Protein AF-A0AAV1H721-F1 (afdb_monomer_lite)

Organism: Xyrichtys novacula (NCBI:txid13765)

Structure (mmCIF, N/CA/C/O backbone):
data_AF-A0AAV1H721-F1
#
_entry.id   AF-A0AAV1H721-F1
#
loop_
_atom_site.group_PDB
_atom_site.id
_atom_site.type_symbol
_atom_site.label_atom_id
_atom_site.label_alt_id
_atom_site.label_comp_id
_atom_site.label_asym_id
_atom_site.label_entity_id
_atom_site.label_seq_id
_atom_site.pdbx_PDB_ins_code
_atom_site.Cartn_x
_atom_site.Cartn_y
_atom_site.Cartn_z
_atom_site.occupancy
_atom_site.B_iso_or_equiv
_atom_site.auth_seq_id
_atom_site.auth_comp_id
_atom_site.auth_asym_id
_atom_site.auth_atom_id
_atom_site.pdbx_PDB_model_num
ATOM 1 N N . MET A 1 1 ? -22.149 6.297 -14.187 1.00 39.44 1 MET A N 1
ATOM 2 C CA . MET A 1 1 ? -21.113 5.289 -14.471 1.00 39.44 1 MET A CA 1
ATOM 3 C C . MET A 1 1 ? -19.940 6.099 -14.968 1.00 39.44 1 MET A C 1
ATOM 5 O O . MET A 1 1 ? -20.028 6.627 -16.066 1.00 39.44 1 MET A O 1
ATOM 9 N N . GLU A 1 2 ? -18.998 6.410 -14.080 1.00 47.78 2 GLU A N 1
ATOM 10 C CA . GLU A 1 2 ? -17.846 7.243 -14.433 1.00 47.78 2 GLU A CA 1
ATOM 11 C C . GLU A 1 2 ? -16.922 6.419 -15.327 1.00 47.78 2 GLU A C 1
ATOM 13 O O . GLU A 1 2 ? -16.579 5.281 -15.002 1.00 47.78 2 GLU A O 1
ATOM 18 N N . ASP A 1 3 ? -16.624 6.972 -16.497 1.00 49.34 3 ASP A N 1
ATOM 19 C CA . ASP A 1 3 ? -15.772 6.359 -17.502 1.00 49.34 3 ASP A CA 1
ATOM 20 C C . ASP A 1 3 ? -14.321 6.573 -17.066 1.00 49.34 3 ASP A C 1
ATOM 22 O O . ASP A 1 3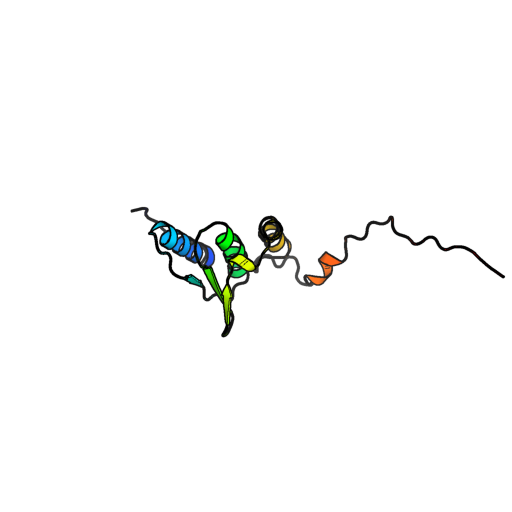 ? -13.733 7.632 -17.282 1.00 49.34 3 ASP A O 1
ATOM 26 N N . TYR A 1 4 ? -13.760 5.599 -16.348 1.00 53.94 4 TYR A N 1
ATOM 27 C CA . TYR A 1 4 ? -12.328 5.570 -16.072 1.00 53.94 4 TYR A CA 1
ATOM 28 C C . TYR A 1 4 ? -11.630 5.135 -17.362 1.00 53.94 4 TYR A C 1
ATOM 30 O O . TYR A 1 4 ? -11.286 3.968 -17.534 1.00 53.94 4 TYR A O 1
ATOM 38 N N . SER A 1 5 ? -11.462 6.063 -18.303 1.00 55.81 5 SER A N 1
ATOM 39 C CA . SER A 1 5 ? -10.658 5.848 -19.503 1.00 55.81 5 SER A CA 1
ATOM 40 C C . SER A 1 5 ? -9.184 5.794 -19.094 1.00 55.81 5 SER A C 1
ATOM 42 O O . SER A 1 5 ? -8.504 6.816 -19.000 1.00 55.81 5 SER A O 1
ATOM 44 N N . ILE A 1 6 ? -8.707 4.591 -18.780 1.00 57.12 6 ILE A N 1
ATOM 45 C CA . ILE A 1 6 ? -7.326 4.307 -18.386 1.00 57.12 6 ILE A CA 1
ATOM 46 C C . ILE A 1 6 ? -6.488 4.094 -19.652 1.00 57.12 6 ILE A C 1
ATOM 48 O O . ILE A 1 6 ? -6.009 2.998 -19.935 1.00 57.12 6 ILE A O 1
ATOM 52 N N . GLU A 1 7 ? -6.349 5.134 -20.469 1.00 53.94 7 GLU A N 1
ATOM 53 C CA . GLU A 1 7 ? -5.417 5.106 -21.593 1.00 53.94 7 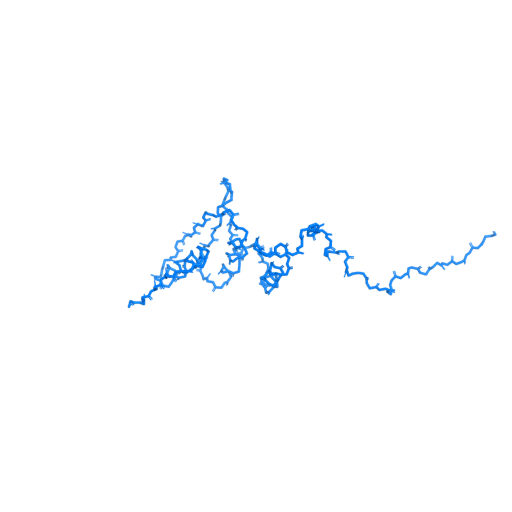GLU A CA 1
ATOM 54 C C . GLU A 1 7 ? -4.099 5.754 -21.146 1.00 53.94 7 GLU A C 1
ATOM 56 O O . GLU A 1 7 ? -4.071 6.914 -20.751 1.00 53.94 7 GLU A O 1
ATOM 61 N N . GLN A 1 8 ? -3.004 4.985 -21.191 1.00 61.00 8 GLN A N 1
ATOM 62 C CA . GLN A 1 8 ? -1.620 5.411 -20.898 1.00 61.00 8 GLN A CA 1
ATOM 63 C C . GLN A 1 8 ? -1.223 5.656 -19.423 1.00 61.00 8 GLN A C 1
ATOM 65 O O . GLN A 1 8 ? -0.147 6.201 -19.184 1.00 61.00 8 GLN A O 1
ATOM 70 N N . SER A 1 9 ? -2.005 5.224 -18.427 1.00 71.50 9 SER A N 1
ATOM 71 C CA . SER A 1 9 ? -1.547 5.255 -17.022 1.00 71.50 9 SER A CA 1
ATOM 72 C C . SER A 1 9 ? -0.543 4.145 -16.696 1.00 71.50 9 SER A C 1
ATOM 74 O O . SER A 1 9 ? -0.629 3.032 -17.216 1.00 71.50 9 SER A O 1
ATOM 76 N N . GLU A 1 10 ? 0.384 4.447 -15.789 1.00 81.00 10 GLU A N 1
ATOM 77 C CA . GLU A 1 10 ? 1.315 3.479 -15.207 1.00 81.00 10 GLU A CA 1
ATOM 78 C C . GLU A 1 10 ? 0.572 2.394 -14.412 1.00 81.00 10 GLU A C 1
ATOM 80 O O . GLU A 1 10 ? -0.481 2.648 -13.823 1.00 81.00 10 GLU A O 1
ATOM 85 N N . ALA A 1 11 ? 1.092 1.164 -14.419 1.00 85.00 11 ALA A N 1
ATOM 86 C CA . ALA A 1 11 ? 0.395 -0.006 -13.884 1.00 85.00 11 ALA A CA 1
ATOM 87 C C . ALA A 1 11 ? 0.020 0.123 -12.395 1.00 85.00 11 ALA A C 1
ATOM 89 O O . ALA A 1 11 ? -1.035 -0.364 -11.985 1.00 85.00 11 ALA A O 1
ATOM 90 N N . ASP A 1 12 ? 0.847 0.794 -11.594 1.00 84.69 12 ASP A N 1
ATOM 91 C CA . ASP A 1 12 ? 0.590 1.079 -10.182 1.00 84.69 12 ASP A CA 1
ATOM 92 C C . ASP A 1 12 ? -0.610 2.028 -9.995 1.00 84.69 12 ASP A C 1
ATOM 94 O O . ASP A 1 12 ? -1.490 1.781 -9.169 1.00 84.69 12 ASP A O 1
ATOM 98 N N . THR A 1 13 ? -0.715 3.053 -10.839 1.00 85.88 13 THR A N 1
ATOM 99 C CA . THR A 1 13 ? -1.810 4.021 -10.860 1.00 85.88 13 THR A CA 1
ATOM 100 C C . THR A 1 13 ? -3.123 3.311 -11.166 1.00 85.88 13 THR A C 1
ATOM 102 O O . THR A 1 13 ? -4.087 3.450 -10.415 1.00 85.88 13 THR A O 1
ATOM 105 N N . ILE A 1 14 ? -3.140 2.466 -12.204 1.00 88.62 14 ILE A N 1
ATOM 106 C CA . ILE A 1 14 ? -4.305 1.639 -12.566 1.00 88.62 14 ILE A CA 1
ATOM 107 C C . ILE A 1 14 ? -4.746 0.790 -11.374 1.00 88.62 14 ILE A C 1
ATOM 109 O O . ILE A 1 14 ? -5.929 0.723 -11.034 1.00 88.62 14 ILE A O 1
ATOM 113 N N . LEU A 1 15 ? -3.781 0.148 -10.722 1.00 91.44 15 LEU A N 1
ATOM 114 C CA . LEU A 1 15 ? -4.014 -0.776 -9.627 1.00 91.44 15 LEU A CA 1
ATOM 115 C C . LEU A 1 15 ? -4.671 -0.086 -8.421 1.00 91.44 15 LEU A C 1
ATOM 117 O O . LEU A 1 15 ? -5.637 -0.613 -7.857 1.00 91.44 15 LEU A O 1
ATOM 121 N N . PHE A 1 16 ? -4.231 1.123 -8.069 1.00 91.88 16 PHE A N 1
ATOM 122 C CA . PHE A 1 16 ? -4.857 1.891 -6.994 1.00 91.88 16 PHE A CA 1
ATOM 123 C C . PHE A 1 16 ? -6.168 2.571 -7.399 1.00 91.88 16 PHE A C 1
ATOM 125 O O . PHE A 1 16 ? -7.058 2.690 -6.555 1.00 91.88 16 PHE A O 1
ATOM 132 N N . THR A 1 17 ? -6.355 2.935 -8.672 1.00 90.56 17 THR A N 1
ATOM 133 C CA . THR A 1 17 ? -7.659 3.387 -9.185 1.00 90.56 17 THR A CA 1
ATOM 134 C C . THR A 1 17 ? -8.709 2.283 -9.057 1.00 90.56 17 THR A C 1
ATOM 136 O O . THR A 1 17 ? -9.797 2.528 -8.537 1.00 90.56 17 THR A O 1
ATOM 139 N N . VAL A 1 18 ? -8.372 1.046 -9.439 1.00 91.31 18 VAL A N 1
ATOM 140 C CA . VAL A 1 18 ? -9.260 -0.116 -9.267 1.00 91.31 18 VAL A CA 1
ATOM 141 C C . VAL A 1 18 ? -9.551 -0.363 -7.786 1.00 91.31 18 VAL A C 1
ATOM 143 O O . VAL A 1 18 ? -10.704 -0.585 -7.413 1.00 91.31 18 VAL A O 1
ATOM 146 N N . HIS A 1 19 ? -8.535 -0.278 -6.921 1.00 92.25 19 HIS A N 1
ATOM 147 C CA . HIS A 1 19 ? -8.730 -0.411 -5.479 1.00 92.25 19 HIS A CA 1
ATOM 148 C C . HIS A 1 19 ? -9.714 0.630 -4.923 1.00 92.25 19 HIS A C 1
ATOM 150 O O . HIS A 1 19 ? -10.645 0.273 -4.197 1.00 92.25 19 HIS A O 1
ATOM 156 N N . ALA A 1 20 ? -9.543 1.903 -5.287 1.00 91.88 20 ALA A N 1
ATOM 157 C CA . ALA A 1 20 ? -10.437 2.977 -4.874 1.00 91.88 20 ALA A CA 1
ATOM 158 C C . ALA A 1 20 ? -11.867 2.752 -5.385 1.00 91.88 20 ALA A C 1
ATOM 160 O O . ALA A 1 20 ? -12.814 2.871 -4.607 1.00 91.88 20 ALA A O 1
ATOM 161 N N . GLY A 1 21 ? -12.023 2.337 -6.647 1.00 92.94 21 GLY A N 1
ATOM 162 C CA . GLY A 1 21 ? -13.320 1.994 -7.232 1.00 92.94 21 GLY A CA 1
ATOM 163 C C . GLY A 1 21 ? -14.039 0.874 -6.472 1.00 92.94 21 GLY A C 1
ATOM 164 O O . GLY A 1 21 ? -15.225 1.000 -6.173 1.00 92.94 21 GLY A O 1
ATOM 165 N N . LEU A 1 22 ? -13.320 -0.179 -6.061 1.00 92.81 22 LEU A N 1
ATOM 166 C CA . LEU A 1 22 ? -13.879 -1.249 -5.221 1.00 92.81 22 LEU A CA 1
ATOM 167 C C . LEU A 1 22 ? -14.366 -0.723 -3.862 1.00 92.81 22 LEU A C 1
ATOM 169 O O . LEU A 1 22 ? -15.427 -1.119 -3.378 1.00 92.81 22 LEU A O 1
ATOM 173 N N . ARG A 1 23 ? -13.610 0.180 -3.226 1.00 92.19 23 ARG A N 1
ATOM 174 C CA . ARG A 1 23 ? -14.031 0.783 -1.950 1.00 92.19 23 ARG A CA 1
ATOM 175 C C . ARG A 1 23 ? -15.263 1.663 -2.122 1.00 92.19 23 ARG A C 1
ATOM 177 O O . ARG A 1 23 ? -16.189 1.564 -1.321 1.00 92.19 23 ARG A O 1
ATOM 184 N N . GLN A 1 24 ? -15.313 2.459 -3.186 1.00 92.44 24 GLN A N 1
ATOM 185 C CA . GLN A 1 24 ? -16.470 3.294 -3.510 1.00 92.44 24 GLN A CA 1
ATOM 186 C C . GLN A 1 24 ? -17.715 2.468 -3.851 1.00 92.44 24 GLN A C 1
ATOM 188 O O . GLN A 1 24 ? -18.820 2.857 -3.484 1.00 92.44 24 GLN A O 1
ATOM 193 N N . SER A 1 25 ? -17.553 1.296 -4.473 1.00 91.81 25 SER A N 1
ATOM 194 C CA . SER A 1 25 ? -18.663 0.373 -4.737 1.00 91.81 25 SER A CA 1
ATOM 195 C C . SER A 1 25 ? -19.166 -0.361 -3.483 1.00 91.81 25 SER A C 1
ATOM 197 O O . SER A 1 25 ? -20.050 -1.209 -3.588 1.00 91.81 25 SER A O 1
ATOM 199 N N . GLY A 1 26 ? -18.593 -0.084 -2.306 1.00 91.50 26 GLY A N 1
ATOM 200 C CA . GLY A 1 26 ? -18.990 -0.675 -1.028 1.00 91.50 26 GLY A CA 1
ATOM 201 C C . GLY A 1 26 ? -18.353 -2.032 -0.720 1.00 91.50 26 GLY A C 1
ATOM 202 O O . GLY A 1 26 ? -18.776 -2.696 0.227 1.00 91.50 26 GLY A O 1
ATOM 203 N N . TYR A 1 27 ? -17.338 -2.472 -1.476 1.00 93.44 27 TYR A N 1
ATOM 204 C CA . TYR A 1 27 ? -16.631 -3.711 -1.152 1.00 93.44 27 TYR A CA 1
ATOM 205 C C . TYR A 1 27 ? -15.796 -3.546 0.127 1.00 93.44 27 TYR A C 1
ATOM 207 O O . TYR A 1 27 ? -14.836 -2.772 0.183 1.00 93.44 27 TYR A O 1
ATOM 215 N N . SER A 1 28 ? -16.133 -4.323 1.157 1.00 90.81 28 SER A N 1
ATOM 216 C CA . SER A 1 28 ? -15.499 -4.278 2.483 1.00 90.81 28 SER A CA 1
ATOM 217 C C . SER A 1 28 ? -14.478 -5.392 2.733 1.00 90.81 28 SER A C 1
ATOM 219 O O . SER A 1 28 ? -13.784 -5.372 3.748 1.00 90.81 28 SER A O 1
ATOM 221 N N . GLY A 1 29 ? -14.350 -6.355 1.815 1.00 92.44 29 GLY A N 1
ATOM 222 C CA . GLY A 1 29 ? -13.425 -7.477 1.969 1.00 92.44 29 GLY A CA 1
ATOM 223 C C . GLY A 1 29 ? -11.945 -7.076 1.856 1.00 92.44 29 GLY A C 1
ATOM 224 O O . GLY A 1 29 ? -11.617 -5.940 1.481 1.00 92.44 29 GLY A O 1
ATOM 225 N N . PRO A 1 30 ? -11.023 -8.003 2.171 1.00 92.94 30 PRO A N 1
ATOM 226 C CA . PRO A 1 30 ? -9.601 -7.776 1.968 1.00 92.94 30 PRO A CA 1
ATOM 227 C C . PRO A 1 30 ? -9.281 -7.635 0.477 1.00 92.94 30 PRO A C 1
ATOM 229 O O . PRO A 1 30 ? -9.855 -8.331 -0.365 1.00 92.94 30 PRO A O 1
ATOM 232 N N . VAL A 1 31 ? -8.358 -6.727 0.162 1.00 94.50 31 VAL A N 1
ATOM 233 C CA . VAL A 1 31 ? -7.750 -6.582 -1.165 1.00 94.50 31 VAL A CA 1
ATOM 234 C C . VAL A 1 31 ? -6.270 -6.897 -1.023 1.00 94.50 31 VAL A C 1
ATOM 236 O O . VAL A 1 31 ? -5.586 -6.279 -0.208 1.00 94.50 31 VAL A O 1
ATOM 239 N N . VAL A 1 32 ? -5.788 -7.866 -1.799 1.00 93.62 32 VAL A N 1
ATOM 240 C CA . VAL A 1 32 ? -4.380 -8.268 -1.812 1.00 93.62 32 VAL A CA 1
ATOM 241 C C . VAL A 1 32 ? -3.779 -7.875 -3.151 1.00 93.62 32 VAL A C 1
ATOM 243 O O . VAL A 1 32 ? -4.234 -8.332 -4.196 1.00 93.62 32 VAL A O 1
ATOM 246 N N . ILE A 1 33 ? -2.758 -7.031 -3.101 1.00 93.12 33 ILE A N 1
ATOM 247 C CA . ILE A 1 33 ? -1.970 -6.615 -4.254 1.00 93.12 33 ILE A CA 1
ATOM 248 C C . ILE A 1 33 ? -0.737 -7.516 -4.336 1.00 93.12 33 ILE A C 1
ATOM 250 O O . ILE A 1 33 ? 0.008 -7.637 -3.364 1.00 93.12 33 ILE A O 1
ATOM 254 N N . ASP A 1 34 ? -0.520 -8.142 -5.490 1.00 91.25 34 ASP A N 1
ATOM 255 C CA . ASP A 1 34 ? 0.683 -8.926 -5.784 1.00 91.25 34 ASP A CA 1
ATOM 256 C C . ASP A 1 34 ? 1.588 -8.118 -6.717 1.00 91.25 34 ASP A C 1
ATOM 258 O O . ASP A 1 34 ? 1.354 -8.052 -7.923 1.00 91.25 34 ASP A O 1
ATOM 262 N N . ALA A 1 35 ? 2.577 -7.443 -6.131 1.00 86.06 35 ALA A N 1
ATOM 263 C CA . ALA A 1 35 ? 3.524 -6.604 -6.851 1.00 86.06 35 ALA A CA 1
ATOM 264 C C . ALA A 1 35 ? 4.915 -6.688 -6.208 1.00 86.06 35 ALA A C 1
ATOM 266 O O . ALA A 1 35 ? 5.067 -6.691 -4.982 1.00 86.06 35 ALA A O 1
ATOM 267 N N . ALA A 1 36 ? 5.946 -6.743 -7.050 1.00 82.62 36 ALA A N 1
ATOM 268 C CA . ALA A 1 36 ? 7.346 -6.711 -6.625 1.00 82.62 36 ALA A CA 1
ATOM 269 C C . ALA A 1 36 ? 7.953 -5.297 -6.666 1.00 82.62 36 ALA A C 1
ATOM 271 O O . ALA A 1 36 ? 9.057 -5.099 -6.164 1.00 82.62 36 ALA A O 1
ATOM 272 N N . ASP A 1 37 ? 7.235 -4.337 -7.249 1.00 84.44 37 ASP A N 1
ATOM 273 C CA . ASP A 1 37 ? 7.690 -2.967 -7.458 1.00 84.44 37 ASP A CA 1
ATOM 274 C C . ASP A 1 37 ? 7.638 -2.151 -6.163 1.00 84.44 37 ASP A C 1
ATOM 276 O O . ASP A 1 37 ? 6.600 -2.107 -5.503 1.00 84.44 37 ASP A O 1
ATOM 280 N N . THR A 1 38 ? 8.750 -1.492 -5.819 1.00 82.81 38 THR A N 1
ATOM 281 C CA . THR A 1 38 ? 8.890 -0.674 -4.604 1.00 82.81 38 THR A CA 1
ATOM 282 C C . THR A 1 38 ? 7.910 0.496 -4.588 1.00 82.81 38 THR A C 1
ATOM 284 O O . THR A 1 38 ? 7.409 0.843 -3.514 1.00 82.81 38 THR A O 1
ATOM 287 N N . ASP A 1 39 ? 7.587 1.051 -5.754 1.00 86.69 39 ASP A N 1
ATOM 288 C CA . ASP A 1 39 ? 6.680 2.191 -5.895 1.00 86.69 39 ASP A CA 1
ATOM 289 C C . ASP A 1 39 ? 5.276 1.800 -5.404 1.00 86.69 39 ASP A C 1
ATOM 291 O O . ASP A 1 39 ? 4.644 2.525 -4.628 1.00 86.69 39 ASP A O 1
ATOM 295 N N . VAL A 1 40 ? 4.864 0.556 -5.682 1.00 89.06 40 VAL A N 1
ATOM 296 C CA . VAL A 1 40 ? 3.611 -0.029 -5.183 1.00 89.06 40 VAL A CA 1
ATOM 297 C C . VAL A 1 40 ? 3.625 -0.214 -3.662 1.00 89.06 40 VAL A C 1
ATOM 299 O O . VAL A 1 40 ? 2.596 0.003 -3.021 1.00 89.06 40 VAL A O 1
ATOM 302 N N . TYR A 1 41 ? 4.759 -0.567 -3.042 1.00 87.94 41 TYR A N 1
ATOM 303 C CA . TYR A 1 41 ? 4.840 -0.680 -1.573 1.00 87.94 41 TYR A CA 1
ATOM 304 C C . TYR A 1 41 ? 4.648 0.680 -0.899 1.00 87.94 41 TYR A C 1
ATOM 306 O O . TYR A 1 41 ? 3.898 0.787 0.077 1.00 87.94 41 TYR A O 1
ATOM 314 N N . VAL A 1 42 ? 5.312 1.715 -1.421 1.00 87.88 42 VAL A N 1
ATOM 315 C CA . VAL A 1 42 ? 5.199 3.081 -0.897 1.00 87.88 42 VAL A CA 1
ATOM 316 C C . VAL A 1 42 ? 3.768 3.582 -1.076 1.00 87.88 42 VAL A C 1
ATOM 318 O O . VAL A 1 42 ? 3.138 3.977 -0.094 1.00 87.88 42 VAL A O 1
ATOM 321 N N . ALA A 1 43 ? 3.210 3.473 -2.280 1.00 90.44 43 ALA A N 1
ATOM 322 C CA . ALA A 1 43 ? 1.846 3.903 -2.559 1.00 90.44 43 ALA A CA 1
ATOM 323 C C . ALA A 1 43 ? 0.805 3.152 -1.708 1.00 90.44 43 ALA A C 1
ATOM 325 O O . ALA A 1 43 ? -0.035 3.789 -1.073 1.00 90.44 43 ALA A O 1
ATOM 326 N N . ALA A 1 44 ? 0.891 1.822 -1.593 1.00 91.56 44 ALA A N 1
ATOM 327 C CA . ALA A 1 44 ? -0.051 1.033 -0.794 1.00 91.56 44 ALA A CA 1
ATOM 328 C C . ALA A 1 44 ? -0.008 1.393 0.696 1.00 91.56 44 ALA A C 1
ATOM 330 O O . ALA A 1 44 ? -1.055 1.453 1.345 1.00 91.56 44 ALA A O 1
ATOM 331 N N . SER A 1 45 ? 1.183 1.655 1.243 1.00 90.00 45 SER A N 1
ATOM 332 C CA . SER A 1 45 ? 1.328 2.048 2.648 1.00 90.00 45 SER A CA 1
ATOM 333 C C . SER A 1 45 ? 0.609 3.367 2.952 1.00 90.00 45 SER A C 1
ATOM 335 O O . SER A 1 45 ? -0.131 3.441 3.931 1.00 90.00 45 SER A O 1
ATOM 337 N N . VAL A 1 46 ? 0.710 4.357 2.060 1.00 90.31 46 VAL A N 1
ATOM 338 C CA . VAL A 1 46 ? 0.010 5.644 2.190 1.00 90.31 46 VAL A CA 1
ATOM 339 C C . VAL A 1 46 ? -1.491 5.488 1.940 1.00 90.31 46 VAL A C 1
ATOM 341 O O . VAL A 1 46 ? -2.310 5.925 2.745 1.00 90.31 46 VAL A O 1
ATOM 344 N N . ILE A 1 47 ? -1.882 4.810 0.859 1.00 91.12 47 ILE A N 1
ATOM 345 C CA . ILE A 1 47 ? -3.290 4.647 0.467 1.00 91.12 47 ILE A CA 1
ATOM 346 C C . ILE A 1 47 ? -4.090 3.886 1.527 1.00 91.12 47 ILE A C 1
ATOM 348 O O . ILE A 1 47 ? -5.253 4.209 1.761 1.00 91.12 47 ILE A O 1
ATOM 352 N N . SER A 1 48 ? -3.468 2.936 2.227 1.00 92.00 48 SER A N 1
ATOM 353 C CA . SER A 1 48 ? -4.106 2.200 3.326 1.00 92.00 48 SER A CA 1
ATOM 354 C C . SER A 1 48 ? -4.447 3.047 4.560 1.00 92.00 48 SER A C 1
ATOM 356 O O . SER A 1 48 ? -5.207 2.594 5.418 1.00 92.00 48 SER A O 1
ATOM 358 N N . GLN A 1 49 ? -3.885 4.254 4.672 1.00 89.38 49 GLN A N 1
ATOM 359 C CA . GLN A 1 49 ? -4.267 5.232 5.692 1.00 89.38 49 GLN A CA 1
ATOM 360 C C . GLN A 1 49 ? -5.395 6.152 5.205 1.00 89.38 49 GLN A C 1
ATOM 362 O O . GLN A 1 49 ? -6.177 6.643 6.013 1.00 89.38 49 GLN A O 1
ATOM 367 N N . LEU A 1 50 ? -5.495 6.374 3.889 1.00 88.81 50 LEU A N 1
ATOM 368 C CA . LEU A 1 50 ? -6.464 7.290 3.278 1.00 88.81 50 LEU A CA 1
ATOM 369 C C . LEU A 1 50 ? -7.813 6.632 2.985 1.00 88.81 50 LEU A C 1
ATOM 371 O O . LEU A 1 50 ? -8.855 7.278 3.093 1.00 88.81 50 LEU A O 1
ATOM 375 N N . LEU A 1 51 ? -7.801 5.362 2.577 1.00 89.31 51 LEU A N 1
ATOM 376 C CA . LEU A 1 51 ? -9.004 4.625 2.213 1.00 89.31 51 LEU A CA 1
ATOM 377 C C . LEU A 1 51 ? -9.363 3.595 3.288 1.00 89.31 51 LEU A C 1
ATOM 379 O O . LEU A 1 51 ? -8.490 2.867 3.764 1.00 89.31 51 LEU A O 1
ATOM 383 N N . PRO A 1 52 ? -10.653 3.475 3.648 1.00 86.06 52 PRO A N 1
ATOM 384 C CA . PRO A 1 52 ? -11.089 2.469 4.598 1.00 86.06 52 PRO A CA 1
ATOM 385 C C . PRO A 1 52 ? -10.989 1.060 4.000 1.00 86.06 52 PRO A C 1
ATOM 387 O O . PRO A 1 52 ? -11.229 0.837 2.811 1.00 86.06 52 PRO A O 1
ATOM 390 N N . GLY A 1 53 ? -10.708 0.084 4.861 1.00 88.50 53 GLY A N 1
ATOM 391 C CA . GLY A 1 53 ? -10.707 -1.338 4.525 1.00 88.50 53 GLY A CA 1
ATOM 392 C C . GLY A 1 53 ? -9.326 -1.987 4.589 1.00 88.50 53 GLY A C 1
ATOM 393 O O . GLY A 1 53 ? -8.299 -1.342 4.763 1.00 88.50 53 GLY A O 1
ATOM 394 N N . MET A 1 54 ? -9.311 -3.313 4.467 1.00 92.56 54 MET A N 1
ATOM 395 C CA . MET A 1 54 ? -8.087 -4.100 4.592 1.00 92.56 54 MET A CA 1
ATOM 396 C C . MET A 1 54 ? -7.342 -4.159 3.254 1.00 92.56 54 MET A C 1
ATOM 398 O O . MET A 1 54 ? -7.784 -4.845 2.329 1.00 92.56 54 MET A O 1
ATOM 402 N N . LEU A 1 55 ? -6.239 -3.416 3.155 1.00 94.06 55 LEU A N 1
ATOM 403 C CA . LEU A 1 55 ? -5.301 -3.466 2.035 1.00 94.06 55 LEU A CA 1
ATOM 404 C C . LEU A 1 55 ? -4.041 -4.227 2.446 1.00 94.06 55 LEU A C 1
ATOM 406 O O . LEU A 1 55 ? -3.419 -3.899 3.461 1.00 94.06 55 LEU A O 1
ATOM 410 N N . CYS A 1 56 ? -3.674 -5.229 1.654 1.00 93.19 56 CYS A N 1
ATOM 411 C CA . CYS A 1 56 ? -2.509 -6.061 1.899 1.00 93.19 56 CYS A CA 1
ATOM 412 C C . CYS A 1 56 ? -1.606 -6.145 0.669 1.00 93.19 56 CYS A C 1
ATOM 414 O O . CYS A 1 56 ? -2.084 -6.157 -0.465 1.00 93.19 56 CYS A O 1
ATOM 416 N N . LEU A 1 57 ? -0.307 -6.308 0.908 1.00 91.56 57 LEU A N 1
ATOM 417 C CA . LEU A 1 57 ? 0.687 -6.616 -0.116 1.00 91.56 57 LEU A CA 1
ATOM 418 C C . LEU A 1 57 ? 1.144 -8.059 0.032 1.00 91.56 57 LEU A C 1
ATOM 420 O O . LEU A 1 57 ? 1.495 -8.503 1.129 1.00 91.56 57 LEU A O 1
ATOM 424 N N . LYS A 1 58 ? 1.181 -8.789 -1.075 1.00 89.94 58 LYS A N 1
ATOM 425 C CA . LYS A 1 58 ? 1.817 -10.096 -1.126 1.00 89.94 58 LYS A CA 1
ATOM 426 C C . LYS A 1 58 ? 3.309 -9.912 -1.368 1.00 89.94 58 LYS A C 1
ATOM 428 O O . LYS A 1 58 ? 3.727 -9.324 -2.358 1.00 89.94 58 LYS A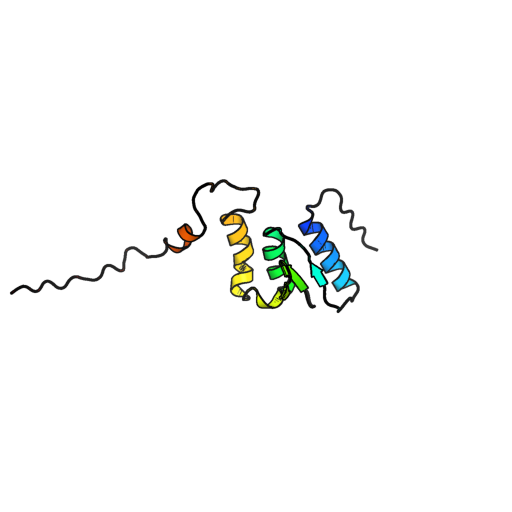 O 1
ATOM 433 N N . ARG A 1 59 ? 4.111 -10.451 -0.453 1.00 82.44 59 ARG A N 1
ATOM 434 C CA . ARG A 1 59 ? 5.569 -10.470 -0.538 1.00 82.44 59 ARG A CA 1
ATOM 435 C C . ARG A 1 59 ? 6.039 -11.904 -0.368 1.00 82.44 59 ARG A C 1
ATOM 437 O O . ARG A 1 59 ? 5.952 -12.479 0.716 1.00 82.44 59 ARG A O 1
ATOM 444 N N . ASN A 1 60 ? 6.559 -12.497 -1.439 1.00 80.25 60 ASN A N 1
ATOM 445 C CA . ASN A 1 60 ? 6.919 -13.915 -1.473 1.00 80.25 60 ASN A CA 1
ATOM 446 C C . ASN A 1 60 ? 5.724 -14.815 -1.082 1.00 80.25 60 ASN A C 1
ATOM 448 O O . ASN A 1 60 ? 4.717 -14.859 -1.787 1.00 80.25 60 ASN A O 1
ATOM 452 N N . LYS A 1 61 ? 5.844 -15.545 0.037 1.00 79.81 61 LYS A N 1
ATOM 453 C CA . LYS A 1 61 ? 4.804 -16.427 0.593 1.00 79.81 61 LYS A CA 1
ATOM 454 C C . LYS A 1 61 ? 3.974 -15.762 1.697 1.00 79.81 61 LYS A C 1
ATOM 456 O O . LYS A 1 61 ? 3.082 -16.404 2.240 1.00 79.81 61 LYS A O 1
ATOM 461 N N . GLU A 1 62 ? 4.268 -14.511 2.034 1.00 82.88 62 GLU A N 1
ATOM 462 C CA . GLU A 1 62 ? 3.632 -13.788 3.130 1.00 82.88 62 GLU A CA 1
ATOM 463 C C . GLU A 1 62 ? 2.732 -12.671 2.603 1.00 82.88 62 GLU A C 1
ATOM 465 O O . GLU A 1 62 ? 2.922 -12.142 1.508 1.00 82.88 62 GLU A O 1
ATOM 470 N N . THR A 1 63 ? 1.721 -12.328 3.394 1.00 88.75 63 THR A N 1
ATOM 471 C CA . THR A 1 63 ? 0.812 -11.213 3.125 1.00 88.75 63 THR A CA 1
ATOM 472 C C . THR A 1 63 ? 0.959 -10.208 4.255 1.00 88.75 63 THR A C 1
ATOM 474 O O . THR A 1 63 ? 0.777 -10.555 5.420 1.00 88.75 63 THR A O 1
ATOM 477 N N . VAL A 1 64 ? 1.314 -8.976 3.911 1.00 89.06 64 VAL A N 1
ATOM 478 C CA . VAL A 1 64 ? 1.592 -7.900 4.862 1.00 89.06 64 VAL A CA 1
ATOM 479 C C . VAL A 1 64 ? 0.437 -6.908 4.839 1.00 89.06 64 VAL A C 1
ATOM 481 O O . VAL A 1 64 ? 0.050 -6.437 3.772 1.00 89.06 64 VAL A O 1
ATOM 484 N N . LEU A 1 65 ? -0.108 -6.588 6.013 1.00 90.75 65 LEU A N 1
ATOM 485 C CA . LEU A 1 65 ? -1.140 -5.564 6.169 1.00 90.75 65 LEU A CA 1
ATOM 486 C C . LEU A 1 65 ? -0.518 -4.165 6.058 1.00 90.75 65 LEU A C 1
ATOM 488 O O . LEU A 1 65 ? 0.377 -3.829 6.832 1.00 90.75 65 LEU A O 1
ATOM 492 N N . CYS A 1 66 ? -1.027 -3.334 5.148 1.00 90.50 66 CYS A N 1
ATOM 493 C CA . CYS A 1 66 ? -0.434 -2.026 4.852 1.00 90.50 66 CYS A CA 1
ATOM 494 C C . CYS A 1 66 ? -0.663 -0.978 5.948 1.00 90.50 66 CYS A C 1
ATOM 496 O O . CYS A 1 66 ? 0.227 -0.173 6.213 1.00 90.50 66 CYS A O 1
ATOM 498 N N . HIS A 1 67 ? -1.811 -1.031 6.631 1.00 85.44 67 HIS A N 1
ATOM 499 C CA . HIS A 1 67 ? -2.246 -0.001 7.586 1.00 85.44 67 HIS A CA 1
ATOM 500 C C . HIS A 1 67 ? -1.288 0.190 8.781 1.00 85.44 67 HIS A C 1
ATOM 502 O O . HIS A 1 67 ? -1.290 1.239 9.412 1.00 85.44 67 HIS A O 1
ATOM 508 N N . GLY A 1 68 ? -0.447 -0.806 9.084 1.00 82.56 68 GLY A N 1
ATOM 509 C CA . GLY A 1 68 ? 0.558 -0.742 10.152 1.00 82.56 68 GLY A CA 1
ATOM 510 C C . GLY A 1 68 ? 2.000 -0.567 9.671 1.00 82.56 68 GLY A C 1
ATOM 511 O O . GLY A 1 68 ? 2.917 -0.654 10.481 1.00 82.56 68 GLY A O 1
ATOM 512 N N . MET A 1 69 ? 2.230 -0.380 8.368 1.00 85.88 69 MET A N 1
ATOM 513 C CA . MET A 1 69 ? 3.591 -0.288 7.824 1.00 85.88 69 MET A CA 1
ATOM 514 C C . MET A 1 69 ? 4.264 1.054 8.114 1.00 85.88 69 MET A C 1
ATOM 516 O O . MET A 1 69 ? 5.491 1.116 8.156 1.00 85.88 69 MET A O 1
ATOM 520 N N . LEU A 1 70 ? 3.480 2.116 8.299 1.00 85.56 70 LEU A N 1
ATOM 521 C CA . LEU A 1 70 ? 3.964 3.467 8.561 1.00 85.56 70 LEU A CA 1
ATOM 522 C C . LEU A 1 70 ? 3.184 4.081 9.716 1.00 85.56 70 LEU A C 1
ATOM 524 O O . LEU A 1 70 ? 1.978 3.868 9.832 1.00 85.56 70 LEU A O 1
ATOM 528 N N . THR A 1 71 ? 3.866 4.888 10.526 1.00 85.50 71 THR A N 1
ATOM 529 C CA . THR A 1 71 ? 3.176 5.839 11.402 1.00 85.50 71 THR A CA 1
ATOM 530 C C . THR A 1 71 ? 2.588 6.975 10.562 1.00 85.50 71 THR A C 1
ATOM 532 O O . THR A 1 71 ? 2.944 7.149 9.390 1.00 85.50 71 THR A O 1
ATOM 535 N N . GLU A 1 72 ? 1.687 7.761 11.144 1.00 80.12 72 GLU A N 1
ATOM 536 C CA . GLU A 1 72 ? 1.089 8.920 10.474 1.00 80.12 72 GLU A CA 1
ATOM 537 C C . GLU A 1 72 ? 2.162 9.938 10.047 1.00 80.12 72 GLU A C 1
ATOM 539 O O . GLU A 1 72 ? 2.157 10.429 8.918 1.00 80.12 72 GLU A O 1
ATOM 544 N N . GLU A 1 73 ? 3.160 10.183 10.900 1.00 84.50 73 GLU A N 1
ATOM 545 C CA . GLU A 1 73 ? 4.267 11.096 10.598 1.00 84.50 73 GLU A CA 1
ATOM 546 C C . GLU A 1 73 ? 5.143 10.567 9.456 1.00 84.50 73 GLU A C 1
ATOM 548 O O . GLU A 1 73 ? 5.594 11.326 8.593 1.00 84.50 73 GLU A O 1
ATOM 553 N N . MET A 1 74 ? 5.374 9.250 9.422 1.00 84.50 74 MET A N 1
ATOM 554 C CA . MET A 1 74 ? 6.149 8.619 8.355 1.00 84.50 74 MET A CA 1
ATOM 555 C C . MET A 1 74 ? 5.415 8.689 7.015 1.00 84.50 74 MET A C 1
ATOM 557 O O . MET A 1 74 ? 6.056 8.950 5.998 1.00 84.50 74 MET A O 1
ATOM 561 N N . ALA A 1 75 ? 4.090 8.526 6.994 1.00 82.31 75 ALA A N 1
ATOM 562 C CA . ALA A 1 75 ? 3.299 8.594 5.766 1.00 82.31 75 ALA A CA 1
ATOM 563 C C . ALA A 1 75 ? 3.354 9.969 5.085 1.00 82.31 75 ALA A C 1
ATOM 565 O O . ALA A 1 75 ? 3.374 10.044 3.857 1.00 82.31 75 ALA A O 1
ATOM 566 N N . GLN A 1 76 ? 3.475 11.052 5.858 1.00 81.69 76 GLN A N 1
ATOM 567 C CA . GLN A 1 76 ? 3.620 12.405 5.309 1.00 81.69 76 GLN A CA 1
ATOM 568 C C . GLN A 1 76 ? 4.950 12.608 4.568 1.00 81.69 76 GLN A C 1
ATOM 570 O O . GLN A 1 76 ? 5.017 13.362 3.597 1.00 81.69 76 GLN A O 1
ATOM 575 N N . CYS A 1 77 ? 6.014 11.932 5.009 1.00 84.94 77 CYS A N 1
ATOM 576 C CA . CYS A 1 77 ? 7.361 12.134 4.474 1.00 84.94 77 CYS A CA 1
ATOM 577 C C . CYS A 1 77 ? 7.806 11.036 3.498 1.00 84.94 77 CYS A C 1
ATOM 579 O O . CYS A 1 77 ? 8.719 11.268 2.707 1.00 84.94 77 CYS A O 1
ATOM 581 N N . VAL A 1 78 ? 7.197 9.843 3.539 1.00 85.38 78 VAL A N 1
ATOM 582 C CA . VAL A 1 78 ? 7.683 8.659 2.808 1.00 85.38 78 VAL A CA 1
ATOM 583 C C . VAL A 1 78 ? 7.685 8.863 1.295 1.00 85.38 78 VAL A C 1
ATOM 585 O O . VAL A 1 78 ? 8.644 8.474 0.638 1.00 85.38 78 VAL A O 1
ATOM 588 N N . VAL A 1 79 ? 6.664 9.530 0.747 1.00 84.69 79 VAL A N 1
ATOM 589 C CA . VAL A 1 79 ? 6.558 9.797 -0.697 1.00 84.69 79 VAL A CA 1
ATOM 590 C C . VAL A 1 79 ? 7.681 10.726 -1.135 1.00 84.69 79 VAL A C 1
ATOM 592 O O . VAL A 1 79 ? 8.385 10.452 -2.101 1.00 84.69 79 VAL A O 1
ATOM 595 N N . GLN A 1 80 ? 7.908 11.801 -0.378 1.00 82.88 80 GLN A N 1
ATOM 596 C CA . GLN A 1 80 ? 8.991 12.739 -0.661 1.00 82.88 80 GLN A CA 1
ATOM 597 C C . GLN A 1 80 ? 10.350 12.046 -0.550 1.00 82.88 80 GLN A C 1
ATOM 599 O O . GLN A 1 80 ? 11.185 12.188 -1.439 1.00 82.88 80 GLN A O 1
ATOM 604 N N . LEU A 1 81 ? 10.566 11.263 0.511 1.00 83.31 81 LEU A N 1
ATOM 605 C CA . LEU A 1 81 ? 11.796 10.501 0.715 1.00 83.31 81 LEU A CA 1
ATOM 606 C C . LEU A 1 81 ? 12.050 9.518 -0.434 1.00 83.31 81 LEU A C 1
ATOM 608 O O . LEU A 1 81 ? 13.184 9.402 -0.897 1.00 83.31 81 LEU A O 1
ATOM 612 N N . HIS A 1 82 ? 11.011 8.835 -0.908 1.00 83.31 82 HIS A N 1
ATOM 613 C CA . HIS A 1 82 ? 11.087 7.923 -2.045 1.00 83.31 82 HIS A CA 1
ATOM 614 C C . HIS A 1 82 ? 11.490 8.663 -3.326 1.00 83.31 82 HIS A C 1
ATOM 616 O O . HIS A 1 82 ? 12.501 8.322 -3.938 1.00 83.31 82 HIS A O 1
ATOM 622 N N . CYS A 1 83 ? 10.825 9.780 -3.638 1.00 80.38 83 CYS A N 1
ATOM 623 C CA . CYS A 1 83 ? 11.188 10.641 -4.767 1.00 80.38 83 CYS A CA 1
ATOM 624 C C . CYS A 1 83 ? 12.633 11.169 -4.678 1.00 80.38 83 CYS A C 1
ATOM 626 O O . CYS A 1 83 ? 13.338 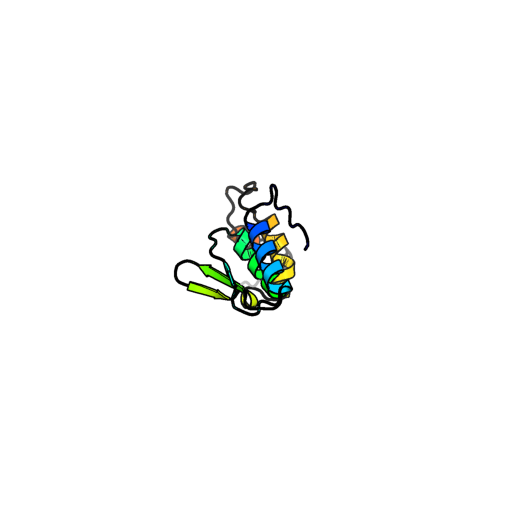11.215 -5.685 1.00 80.38 83 CYS A O 1
ATOM 628 N N . PHE A 1 84 ? 13.096 11.555 -3.481 1.00 77.56 84 PHE A N 1
ATOM 629 C CA . PHE A 1 84 ? 14.456 12.066 -3.261 1.00 77.56 84 PHE A CA 1
ATOM 630 C C . PHE A 1 84 ? 15.535 10.980 -3.326 1.00 77.56 84 PHE A C 1
ATOM 632 O O . PHE A 1 84 ? 16.653 11.259 -3.757 1.00 77.56 84 PHE A O 1
ATOM 639 N N . THR A 1 85 ? 15.236 9.766 -2.857 1.00 74.31 85 THR A N 1
ATOM 640 C CA . THR A 1 85 ? 16.204 8.653 -2.813 1.00 74.31 85 THR A CA 1
ATOM 641 C C . THR A 1 85 ? 16.203 7.795 -4.077 1.00 74.31 85 THR A C 1
ATOM 643 O O . THR A 1 85 ? 17.089 6.951 -4.224 1.00 74.31 85 THR A O 1
ATOM 646 N N . GLY A 1 86 ? 15.278 8.076 -4.995 1.00 60.53 86 GLY A N 1
ATOM 647 C CA . GLY A 1 86 ? 15.147 7.456 -6.305 1.00 60.53 86 GLY A CA 1
ATOM 648 C C . GLY A 1 86 ? 13.953 6.506 -6.366 1.00 60.53 86 GLY A C 1
ATOM 649 O O . GLY A 1 86 ? 14.015 5.414 -5.805 1.00 60.53 86 GLY A O 1
ATOM 650 N N . CYS A 1 87 ? 12.917 6.920 -7.110 1.00 61.53 87 CYS A N 1
ATOM 651 C CA . CYS A 1 87 ? 12.097 6.009 -7.920 1.00 61.53 87 CYS A CA 1
ATOM 652 C C . CYS A 1 87 ? 13.021 5.290 -8.909 1.00 61.53 87 CYS A C 1
ATOM 654 O O . CYS A 1 87 ? 14.003 5.890 -9.363 1.00 61.53 87 CYS A O 1
ATOM 656 N N . ASP A 1 88 ? 12.690 4.057 -9.288 1.00 55.09 88 ASP A N 1
ATOM 657 C CA . ASP A 1 88 ? 13.520 3.178 -10.131 1.00 55.09 88 ASP A CA 1
ATOM 658 C C . ASP A 1 88 ? 13.995 3.837 -11.454 1.00 55.09 88 ASP A C 1
ATOM 660 O O . ASP A 1 88 ? 15.019 3.456 -12.020 1.00 55.09 88 ASP A O 1
ATOM 664 N N . ALA A 1 89 ? 13.322 4.901 -11.915 1.00 48.12 89 ALA A N 1
ATOM 665 C CA . ALA A 1 89 ? 13.658 5.660 -13.123 1.00 48.12 89 ALA A CA 1
ATOM 666 C C . ALA A 1 89 ? 14.655 6.834 -12.949 1.00 48.12 89 ALA A C 1
ATOM 668 O O . ALA A 1 89 ? 15.228 7.289 -13.938 1.00 48.12 89 ALA A O 1
ATOM 669 N N . ASN A 1 90 ? 14.917 7.327 -11.732 1.00 43.66 90 ASN A N 1
ATOM 670 C CA . ASN A 1 90 ? 15.851 8.439 -11.486 1.00 43.66 90 ASN A CA 1
ATOM 671 C C . ASN A 1 90 ? 17.102 7.959 -10.745 1.00 43.66 90 ASN A C 1
ATOM 673 O O . ASN A 1 90 ? 17.453 8.429 -9.661 1.00 43.66 90 ASN A O 1
ATOM 677 N N . SER A 1 91 ? 17.849 7.056 -11.378 1.00 41.34 91 SER A N 1
ATOM 678 C CA . SER A 1 91 ? 19.193 6.679 -10.944 1.00 41.34 91 SER A CA 1
ATOM 679 C C . SER A 1 91 ? 20.227 7.791 -11.226 1.00 41.34 91 SER A C 1
ATOM 681 O O . SER A 1 91 ? 21.274 7.552 -11.821 1.00 41.34 91 SER A O 1
ATOM 683 N N . GLY A 1 92 ? 19.977 9.025 -10.778 1.00 39.28 92 GLY A N 1
ATOM 684 C CA . GLY A 1 92 ? 21.017 10.058 -10.649 1.00 39.28 92 GLY A CA 1
ATOM 685 C C . GLY A 1 92 ? 21.994 9.771 -9.497 1.00 39.28 92 GLY A C 1
ATOM 686 O O . GLY A 1 92 ? 23.002 10.454 -9.342 1.00 39.28 92 GLY A O 1
ATOM 687 N N . PHE A 1 93 ? 21.705 8.743 -8.692 1.00 42.62 93 PHE A N 1
ATOM 688 C CA . PHE A 1 93 ? 22.474 8.323 -7.523 1.00 42.62 93 PHE A CA 1
ATOM 689 C C . PHE A 1 93 ? 23.063 6.912 -7.668 1.00 42.62 93 PHE A C 1
ATOM 691 O O . PHE A 1 93 ? 23.181 6.170 -6.690 1.00 42.62 93 PHE A O 1
ATOM 698 N N . TYR A 1 94 ? 23.479 6.533 -8.882 1.00 35.00 94 TYR A N 1
ATOM 699 C CA . TYR A 1 94 ? 24.330 5.356 -9.067 1.00 35.00 94 TYR A CA 1
ATOM 700 C C . TYR A 1 94 ? 25.599 5.522 -8.209 1.00 35.00 94 TYR A C 1
ATOM 702 O O . TYR A 1 94 ? 26.488 6.311 -8.525 1.00 35.00 94 TYR A O 1
ATOM 710 N N . GLY A 1 95 ? 25.657 4.816 -7.075 1.00 40.72 95 GLY A N 1
ATOM 711 C CA . GLY A 1 95 ? 26.858 4.704 -6.245 1.00 40.72 95 GLY A CA 1
ATOM 712 C C . GLY A 1 95 ? 26.777 5.185 -4.794 1.00 40.72 95 GLY A C 1
ATOM 713 O O . GLY A 1 95 ? 27.772 5.030 -4.087 1.00 40.72 95 GLY A O 1
ATOM 714 N N . LYS A 1 96 ? 25.652 5.713 -4.287 1.00 44.72 96 LYS A N 1
ATOM 715 C CA . LYS A 1 96 ? 25.518 5.928 -2.828 1.00 44.72 96 LYS A CA 1
ATOM 716 C C . LYS A 1 96 ? 24.247 5.302 -2.282 1.00 44.72 96 LYS A C 1
ATOM 718 O O . LYS A 1 96 ? 23.161 5.850 -2.399 1.00 44.72 96 LYS A O 1
ATOM 723 N N . GLY A 1 97 ? 24.415 4.142 -1.652 1.00 40.44 97 GLY A N 1
ATOM 724 C CA . GLY A 1 97 ? 23.343 3.458 -0.942 1.00 40.44 97 GLY A CA 1
ATOM 725 C C . GLY A 1 97 ? 22.698 4.332 0.140 1.00 40.44 97 GLY A C 1
ATOM 726 O O . GLY A 1 97 ? 23.319 5.254 0.690 1.00 40.44 97 GLY A O 1
ATOM 727 N N . LYS A 1 98 ? 21.448 3.982 0.467 1.00 48.56 98 LYS A N 1
ATOM 728 C CA . LYS A 1 98 ? 20.574 4.624 1.467 1.00 48.56 98 LYS A CA 1
ATOM 729 C C . LYS A 1 98 ? 21.248 4.837 2.840 1.00 48.56 98 LYS A C 1
ATOM 731 O O . LYS A 1 98 ? 20.912 5.775 3.548 1.00 48.56 98 LYS A O 1
ATOM 736 N N . SER A 1 99 ? 22.301 4.083 3.166 1.00 44.84 99 SER A N 1
ATOM 737 C CA . SER A 1 99 ? 23.127 4.238 4.378 1.00 44.84 99 SER A CA 1
ATOM 738 C C . SER A 1 99 ? 23.952 5.537 4.458 1.00 44.84 99 SER A C 1
ATOM 740 O O . SER A 1 99 ? 24.581 5.804 5.482 1.00 44.84 99 SER A O 1
ATOM 742 N N . SER A 1 100 ? 24.023 6.326 3.382 1.00 43.72 100 SER A N 1
ATOM 743 C CA . SER A 1 100 ? 24.828 7.556 3.335 1.00 43.72 100 SER A CA 1
ATOM 744 C C . SER A 1 100 ? 24.067 8.823 3.743 1.00 43.72 100 SER A C 1
ATOM 746 O O . SER A 1 100 ? 24.706 9.816 4.097 1.00 43.72 100 SER A O 1
ATOM 748 N N . VAL A 1 101 ? 22.729 8.787 3.755 1.00 46.06 101 VAL A N 1
ATOM 749 C CA . VAL A 1 101 ? 21.881 9.932 4.135 1.00 46.06 101 VAL A CA 1
ATOM 750 C C . VAL A 1 101 ? 21.727 10.043 5.659 1.00 46.06 101 VAL A C 1
ATOM 752 O O . VAL A 1 101 ? 21.728 11.152 6.188 1.00 46.06 101 VAL A O 1
ATOM 755 N N . GLU A 1 102 ? 21.760 8.923 6.387 1.00 43.38 102 GLU A N 1
ATOM 756 C CA . GLU A 1 102 ? 21.684 8.894 7.861 1.00 43.38 102 GLU A CA 1
ATOM 757 C C . GLU A 1 102 ? 22.889 9.572 8.556 1.00 43.38 102 GLU A C 1
ATOM 759 O O . GLU A 1 102 ? 22.823 9.952 9.721 1.00 43.38 102 GLU A O 1
ATOM 764 N N . LYS A 1 103 ? 24.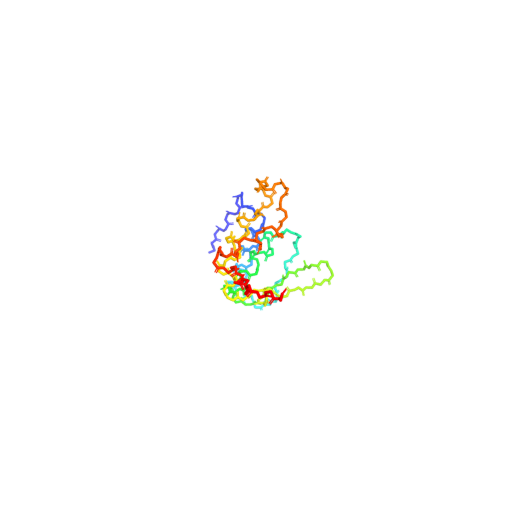021 9.752 7.856 1.00 40.44 103 LYS A N 1
ATOM 765 C CA . LYS A 1 103 ? 25.277 10.255 8.454 1.00 40.44 103 LYS A CA 1
ATOM 766 C C . LYS A 1 103 ? 25.499 11.766 8.351 1.00 40.44 103 LYS A C 1
ATOM 768 O O . LYS A 1 103 ? 26.551 12.245 8.768 1.00 40.44 103 LYS A O 1
ATOM 773 N N . ARG A 1 104 ? 24.546 12.549 7.831 1.00 40.19 104 ARG A N 1
ATOM 774 C CA . ARG A 1 104 ? 24.678 14.020 7.741 1.00 40.19 104 ARG A CA 1
ATOM 775 C C . ARG A 1 104 ? 23.612 14.784 8.524 1.00 40.19 104 ARG A C 1
ATOM 777 O O . ARG A 1 104 ? 23.045 15.748 8.026 1.00 40.19 104 ARG A O 1
ATOM 784 N N . ARG A 1 105 ? 23.404 14.423 9.790 1.00 38.59 105 ARG A N 1
ATOM 785 C CA . ARG A 1 105 ? 22.942 15.369 10.821 1.00 38.59 105 ARG A CA 1
ATOM 786 C C . ARG A 1 105 ? 23.662 15.108 12.142 1.00 38.59 105 ARG A C 1
ATOM 788 O O . ARG A 1 105 ? 23.069 14.678 13.119 1.00 38.59 105 ARG A O 1
ATOM 795 N N . VAL A 1 106 ? 24.954 15.418 12.174 1.00 41.12 106 VAL A N 1
ATOM 796 C CA . VAL A 1 106 ? 25.602 15.839 13.420 1.00 41.12 106 VAL A CA 1
ATOM 797 C C . VAL A 1 106 ? 26.067 17.267 13.180 1.00 41.12 106 VAL A C 1
ATOM 799 O O . VAL A 1 106 ? 26.894 17.526 12.307 1.00 41.12 106 VAL A O 1
ATOM 802 N N . ALA A 1 107 ? 25.429 18.204 13.875 1.00 40.69 107 ALA A N 1
ATOM 803 C CA . ALA A 1 107 ? 25.762 19.618 13.822 1.00 40.69 107 ALA A CA 1
ATOM 804 C C . ALA A 1 107 ? 27.213 19.847 14.309 1.00 40.69 107 ALA A C 1
ATOM 806 O O . ALA A 1 107 ? 27.655 19.132 15.210 1.00 40.69 107 ALA A O 1
ATOM 807 N N . PRO A 1 108 ? 27.946 20.859 13.804 1.00 41.53 108 PRO A N 1
ATOM 808 C CA . PRO A 1 108 ? 29.353 21.105 14.159 1.00 41.53 108 PRO A CA 1
ATOM 809 C C . PRO A 1 108 ? 29.614 21.552 15.612 1.00 41.53 108 PRO A C 1
ATOM 811 O O . PRO A 1 108 ? 30.733 21.934 15.933 1.00 41.53 108 PRO A O 1
ATOM 814 N N . TRP A 1 109 ? 28.608 21.541 16.491 1.00 38.09 109 TRP A N 1
ATOM 815 C CA . TRP A 1 109 ? 28.663 22.183 17.812 1.00 38.09 109 TRP A CA 1
ATOM 816 C C . TRP A 1 109 ? 28.787 21.216 18.997 1.00 38.09 109 TRP A C 1
ATOM 818 O O . TRP A 1 109 ? 28.796 21.655 20.141 1.00 38.09 109 TRP A O 1
ATOM 828 N N . LEU A 1 110 ? 28.924 19.912 18.751 1.00 42.06 110 LEU A N 1
ATOM 829 C CA . LEU A 1 110 ? 29.189 18.907 19.789 1.00 42.06 110 LEU A CA 1
ATOM 830 C C . LEU A 1 110 ? 30.602 18.336 19.619 1.00 42.06 110 LEU A C 1
ATOM 832 O O . LEU A 1 110 ? 30.791 17.178 19.259 1.00 42.06 110 LEU A O 1
ATOM 836 N N . MET A 1 111 ? 31.607 19.175 19.867 1.00 38.16 111 MET A N 1
ATOM 837 C CA . MET A 1 111 ? 32.957 18.712 20.199 1.00 38.16 111 MET A CA 1
ATOM 838 C C . MET A 1 111 ? 33.021 18.511 21.721 1.00 38.16 111 MET A C 1
ATOM 840 O O . MET A 1 111 ? 32.700 19.450 22.453 1.00 38.16 111 MET A O 1
ATOM 844 N N . PRO A 1 112 ? 33.419 17.334 22.235 1.00 41.06 112 PRO A N 1
ATOM 845 C CA . PRO A 1 112 ? 33.711 17.189 23.652 1.00 41.06 112 PRO A CA 1
ATOM 846 C C . PRO A 1 112 ? 34.939 18.037 24.001 1.00 41.06 112 PRO A C 1
ATOM 848 O O . PRO A 1 112 ? 36.008 17.898 23.409 1.00 41.06 112 PRO A O 1
ATOM 851 N N . VAL A 1 113 ? 34.763 18.934 24.968 1.00 49.50 113 VAL A N 1
ATOM 852 C CA . VAL A 1 113 ? 35.831 19.734 25.567 1.00 49.50 113 VAL A CA 1
ATOM 853 C C . VAL A 1 113 ? 36.831 18.777 26.219 1.00 49.50 113 VAL A C 1
ATOM 855 O O . VAL A 1 113 ? 36.488 18.066 27.160 1.00 49.50 113 VAL A O 1
ATOM 858 N N . THR A 1 114 ? 38.068 18.740 25.726 1.00 50.44 114 THR A N 1
ATOM 859 C CA . THR A 1 114 ? 39.183 18.065 26.404 1.00 50.44 114 THR A CA 1
ATOM 860 C C . THR A 1 114 ? 39.534 18.831 27.681 1.00 50.44 114 THR A C 1
ATOM 862 O O . THR A 1 114 ? 39.920 19.999 27.567 1.00 50.44 114 THR A O 1
ATOM 865 N N . PRO A 1 115 ? 39.484 18.233 28.885 1.00 45.44 115 PRO A N 1
ATOM 866 C CA . PRO A 1 115 ? 40.124 18.832 30.038 1.00 45.44 115 PRO A CA 1
ATOM 867 C C . PRO A 1 115 ? 41.614 18.489 29.996 1.00 45.44 115 PRO A C 1
ATOM 869 O O . PRO A 1 115 ? 42.026 17.336 30.101 1.00 45.44 115 PRO A O 1
ATOM 872 N N . SER A 1 116 ? 42.425 19.526 29.824 1.00 46.53 116 SER A N 1
ATOM 873 C CA . SER A 1 116 ? 43.853 19.526 30.112 1.00 46.53 116 SER A CA 1
ATOM 874 C C . SER A 1 116 ? 44.106 19.135 31.573 1.00 46.53 116 SER A C 1
ATOM 876 O O . SER A 1 116 ? 43.609 19.805 32.477 1.00 46.53 116 SER A O 1
ATOM 878 N N 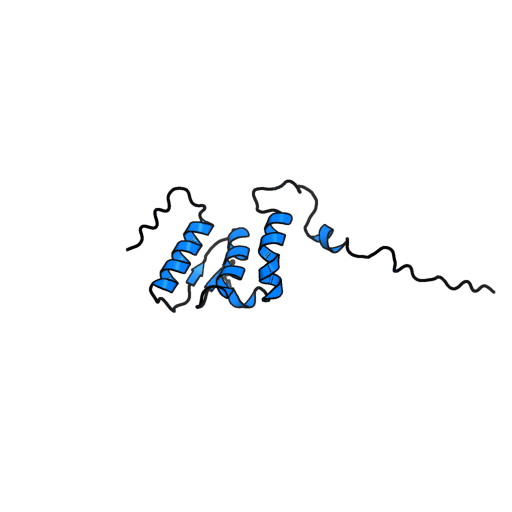. GLY A 1 117 ? 44.924 18.110 31.807 1.00 37.94 117 GLY A N 1
ATOM 879 C CA . GLY A 1 117 ? 45.361 17.717 33.147 1.00 37.94 117 GLY A CA 1
ATOM 880 C C . GLY A 1 117 ? 46.575 16.798 33.092 1.00 37.94 117 GLY A C 1
ATOM 881 O O . GLY A 1 117 ? 46.430 15.585 32.997 1.00 37.94 117 GLY A O 1
ATOM 882 N N . ARG A 1 118 ? 47.764 17.408 33.112 1.00 40.59 118 ARG A N 1
ATOM 883 C CA . ARG A 1 118 ? 49.057 16.757 33.383 1.00 40.59 118 ARG A CA 1
ATOM 884 C C . ARG A 1 118 ? 49.074 16.160 34.799 1.00 40.59 118 ARG A C 1
ATOM 886 O O . ARG A 1 118 ? 48.353 16.644 35.671 1.00 40.59 118 ARG A O 1
ATOM 893 N N . PRO A 1 119 ? 49.949 15.182 35.038 1.00 50.06 119 PRO A N 1
ATOM 894 C CA . PRO A 1 119 ? 51.060 15.445 35.957 1.00 50.06 119 PRO A CA 1
ATOM 895 C C . PRO A 1 119 ? 52.388 15.650 35.219 1.00 50.06 119 PRO A C 1
ATOM 897 O O . PRO A 1 119 ? 52.609 14.994 34.176 1.00 50.06 119 PRO A O 1
#

Secondary structure (DSSP, 8-state):
------SS--HHHHHHHHHHHHHHTT--S-EEEE---HHHHHHHHHHHHHS-S-EEEEETTEEEEGGGSS-HHHHHHHHHHHHHH--TT--TTTT--GGGTTTS---TT----------

Foldseek 3Di:
DDPPPPDPDDPLVVVVVVVVVCLVVVNAAEDEDEDPFPVNLLVQLLVPCVGDHFYWYDDPPDIHTSPPPDDPVCNVCVVVVDVVQDDPPPVPPVPDDPVVVVPPPDDPPDDPDDDDDDD

Radius of gyration: 21.27 Å; chains: 1; bounding box: 72×39×58 Å

Sequence (119 aa):
MEDYSIEQSEADTILFTVHAGLRQSGYSGPVVIDAADTDVYVAASVISQLLPGMLCLKRNKETVLCHGMLTEEMAQCVVQLHCFTGCDANSGFYGKGKSSVEKRRVAPWLMPVTPSGRP

pLDDT: mean 72.75, std 20.74, range [35.0, 94.5]